Protein AF-A0A0K1PUU3-F1 (afdb_monomer_lite)

Foldseek 3Di:
DDDDDDDDDDDDDDDDDDDPPPPPPPDDPDPPPLPLPWLALLVLLVLLVPFPACPPPLLVLLLVQQCPCAPVDPSCPQRGPVNVVLSVQLVPQPLNDVQLVVQCVPDDSNPSVSNVVSCPVPVSNRRSVRSSSSNSSVSSNVVRD

Radius of gyration: 23.9 Å; chains: 1; bounding box: 87×37×40 Å

Sequence (145 aa):
MSFLRRATVVASSMFVFGVAGLACSSSDDDAQPLDNGVDDVKLACEARASWTTPAAEKCVACRMMASSPDCGCEAFKGFGGHCAAQGDARRAEPTCTQQVADCRTACAENDCACLDGCYAAAEACKKATAAEDGCVAKICEQYCN

Secondary structure (DSSP, 8-state):
---------------------------------S--S---HHHHHHHHHT-S-TTSHHHHHHHHHSSSPP---GGGTTTTTTTHHHHHHHHH-TT--HHHHHHHHHS-TT-HHHHHHTTTT-HHHHHHHHHHHHHHHHHHHHHH-

Organism: NCBI:txid1391654

pLDDT: mean 80.07, std 21.05, range [37.69, 96.75]

Structure (mmCIF, N/CA/C/O backbone):
data_AF-A0A0K1PUU3-F1
#
_entry.id   AF-A0A0K1PUU3-F1
#
loop_
_atom_site.group_PDB
_atom_site.id
_atom_site.type_symbol
_atom_site.label_atom_id
_atom_site.label_alt_id
_atom_site.label_comp_id
_atom_site.label_asym_id
_atom_site.label_entity_id
_atom_site.label_seq_id
_atom_site.pdbx_PDB_ins_code
_atom_site.Cartn_x
_atom_site.Cartn_y
_atom_site.Cartn_z
_atom_site.occupancy
_atom_site.B_iso_or_equiv
_atom_site.auth_seq_id
_atom_site.auth_comp_id
_atom_site.auth_asym_id
_atom_site.auth_atom_id
_atom_site.pdbx_PDB_model_num
ATOM 1 N N . MET A 1 1 ? -72.538 7.928 10.206 1.00 40.25 1 MET A N 1
ATOM 2 C CA . MET A 1 1 ? -72.601 9.028 9.217 1.00 40.25 1 MET A CA 1
ATOM 3 C C . MET A 1 1 ? -71.162 9.479 8.978 1.00 40.25 1 MET A C 1
ATOM 5 O O . MET A 1 1 ? -70.593 10.132 9.831 1.00 40.25 1 MET A O 1
ATOM 9 N N . SER A 1 2 ? -70.429 8.782 8.111 1.00 39.56 2 SER A N 1
ATOM 10 C CA . SER A 1 2 ? -70.220 9.124 6.690 1.00 39.56 2 SER A CA 1
ATOM 11 C C . SER A 1 2 ? -69.305 10.338 6.504 1.00 39.56 2 SER A C 1
ATOM 13 O O . SER A 1 2 ? -69.792 11.436 6.266 1.00 39.56 2 SER A O 1
ATOM 15 N N . PHE A 1 3 ? -67.986 10.130 6.548 1.00 40.84 3 PHE A N 1
ATOM 16 C CA . PHE A 1 3 ? -67.037 11.063 5.936 1.00 40.84 3 PHE A CA 1
ATOM 17 C C . PHE A 1 3 ? -66.601 10.497 4.585 1.00 40.84 3 PHE A C 1
ATOM 19 O O . PHE A 1 3 ? -65.918 9.477 4.490 1.00 40.84 3 PHE A O 1
ATOM 26 N N . LEU A 1 4 ? -67.123 11.133 3.536 1.00 48.38 4 LEU A N 1
ATOM 27 C CA . LEU A 1 4 ? -66.888 10.828 2.133 1.00 48.38 4 LEU A CA 1
ATOM 28 C C . LEU A 1 4 ? -65.443 11.138 1.724 1.00 48.38 4 LEU A C 1
ATOM 30 O O . LEU A 1 4 ? -64.915 12.212 1.996 1.00 48.38 4 LEU A O 1
ATOM 34 N N . ARG A 1 5 ? -64.864 10.199 0.969 1.00 52.53 5 ARG A N 1
ATOM 35 C CA . ARG A 1 5 ? -63.677 10.370 0.122 1.00 52.53 5 ARG A CA 1
ATOM 36 C C . ARG A 1 5 ? -63.887 11.499 -0.893 1.00 52.53 5 ARG A C 1
ATOM 38 O O . ARG A 1 5 ? -64.911 11.491 -1.573 1.00 52.53 5 ARG A O 1
ATOM 45 N N . ARG A 1 6 ? -62.864 12.325 -1.135 1.00 51.75 6 ARG A N 1
ATOM 46 C CA . ARG A 1 6 ? -62.561 12.865 -2.473 1.00 51.75 6 ARG A CA 1
ATOM 47 C C . ARG A 1 6 ? -61.051 12.939 -2.678 1.00 51.75 6 ARG A C 1
ATOM 49 O O . ARG A 1 6 ? -60.352 13.653 -1.972 1.00 51.75 6 ARG A O 1
ATOM 56 N N . ALA A 1 7 ? -60.589 12.141 -3.634 1.00 48.28 7 ALA A N 1
ATOM 57 C CA . ALA A 1 7 ? -59.273 12.232 -4.236 1.00 48.28 7 ALA A CA 1
ATOM 58 C C . ALA A 1 7 ? -59.242 13.441 -5.178 1.00 48.28 7 ALA A C 1
ATOM 60 O O . ALA A 1 7 ? -60.192 13.642 -5.939 1.00 48.28 7 ALA A O 1
ATOM 61 N N . THR A 1 8 ? -58.146 14.192 -5.161 1.00 46.59 8 THR A N 1
ATOM 62 C CA . THR A 1 8 ? -57.857 15.212 -6.170 1.00 46.59 8 THR A CA 1
ATOM 63 C C . THR A 1 8 ? -56.567 14.811 -6.867 1.00 46.59 8 THR A C 1
ATOM 65 O O . THR A 1 8 ? -55.498 14.797 -6.264 1.00 46.59 8 THR A O 1
ATOM 68 N N . VAL A 1 9 ? -56.701 14.431 -8.134 1.00 46.47 9 VAL A N 1
ATOM 69 C CA . VAL A 1 9 ? -55.603 14.264 -9.086 1.00 46.47 9 VAL A CA 1
ATOM 70 C C . VAL A 1 9 ? -55.150 15.664 -9.495 1.00 46.47 9 VAL A C 1
ATOM 72 O O . VAL A 1 9 ? -55.975 16.455 -9.947 1.00 46.47 9 VAL A O 1
ATOM 75 N N . VAL A 1 10 ? -53.861 15.970 -9.356 1.00 48.59 10 VAL A N 1
ATOM 76 C CA . VAL A 1 10 ? -53.248 17.147 -9.985 1.00 48.59 10 VAL A CA 1
ATOM 77 C C . VAL A 1 10 ? -52.223 16.635 -10.982 1.00 48.59 10 VAL A C 1
ATOM 79 O O . VAL A 1 10 ? -51.217 16.037 -10.610 1.00 48.59 10 VAL A O 1
ATOM 82 N N . ALA A 1 11 ? -52.541 16.829 -12.256 1.00 45.53 11 ALA A N 1
ATOM 83 C CA . ALA A 1 11 ? -51.670 16.549 -13.378 1.00 45.53 11 ALA A CA 1
ATOM 84 C C . ALA A 1 11 ? -50.968 17.835 -13.835 1.00 45.53 11 ALA A C 1
ATOM 86 O O . ALA A 1 11 ? -51.584 18.896 -13.891 1.00 45.53 11 ALA A O 1
ATOM 87 N N . SER A 1 12 ? -49.714 17.646 -14.249 1.00 45.31 12 SER A N 1
ATOM 88 C CA . SER A 1 12 ? -48.993 18.394 -15.284 1.00 45.31 12 SER A CA 1
ATOM 89 C C . SER A 1 12 ? -48.554 19.830 -14.995 1.00 45.31 12 SER A C 1
ATOM 91 O O . SER A 1 12 ? -49.333 20.765 -15.118 1.00 45.31 12 SER A O 1
ATOM 93 N N . SER A 1 13 ? -47.237 19.990 -14.829 1.00 45.16 13 SER A N 1
ATOM 94 C CA . SER A 1 13 ? -46.480 21.119 -15.383 1.00 45.16 13 SER A CA 1
ATOM 95 C C . SER A 1 13 ? -45.092 20.630 -15.798 1.00 45.16 13 SER A C 1
ATOM 97 O O . SER A 1 13 ? -44.263 20.285 -14.959 1.00 45.16 13 SER A O 1
ATOM 99 N N . 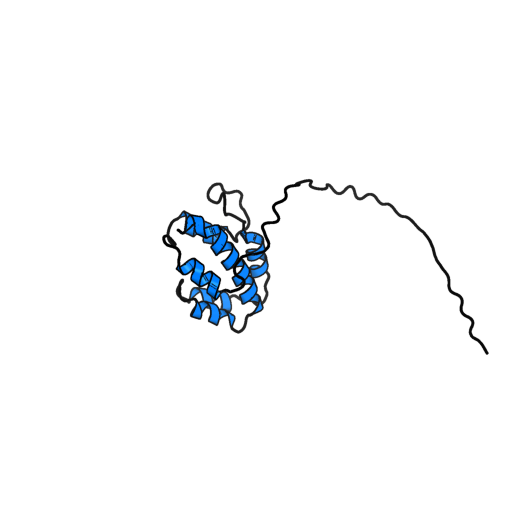MET A 1 14 ? -44.865 20.569 -17.111 1.00 46.94 14 MET A N 1
ATOM 100 C CA . MET A 1 14 ? -43.542 20.442 -17.717 1.00 46.94 14 MET A CA 1
ATOM 101 C C . MET A 1 14 ? -42.751 21.722 -17.443 1.00 46.94 14 MET A C 1
ATOM 103 O O . MET A 1 14 ? -43.230 22.811 -17.748 1.00 46.94 14 MET A O 1
ATOM 107 N N . PHE A 1 15 ? -41.527 21.592 -16.938 1.00 42.75 15 PHE A N 1
ATOM 108 C CA . PHE A 1 15 ? -40.520 22.643 -17.035 1.00 42.75 15 PHE A CA 1
ATOM 109 C C . PHE A 1 15 ? -39.212 22.025 -17.520 1.00 42.75 15 PHE A C 1
ATOM 111 O O . PHE A 1 15 ? -38.487 21.367 -16.780 1.00 42.75 15 PHE A O 1
ATOM 118 N N . VAL A 1 16 ? -38.960 22.228 -18.811 1.00 48.28 16 VAL A N 1
ATOM 119 C CA . VAL A 1 16 ? -37.660 22.050 -19.448 1.00 48.28 16 VAL A CA 1
ATOM 120 C C . VAL A 1 16 ? -36.880 23.333 -19.181 1.00 48.28 16 VAL A C 1
ATOM 122 O O . VAL A 1 16 ? -37.186 24.371 -19.761 1.00 48.28 16 VAL A O 1
ATOM 125 N N . PHE A 1 17 ? -35.881 23.270 -18.304 1.00 46.16 17 PHE A N 1
ATOM 126 C CA . PHE A 1 17 ? -34.795 24.243 -18.283 1.00 46.16 17 PHE A CA 1
ATOM 127 C C . PHE A 1 17 ? -33.532 23.532 -18.743 1.00 46.16 17 PHE A C 1
ATOM 129 O O . PHE A 1 17 ? -33.026 22.627 -18.081 1.00 46.16 17 PHE A O 1
ATOM 136 N N . GLY A 1 18 ? -33.076 23.929 -19.930 1.00 44.88 18 GLY A N 1
ATOM 137 C CA . GLY A 1 18 ? -31.812 23.502 -20.496 1.00 44.88 18 GLY A CA 1
ATOM 138 C C . GLY A 1 18 ? -30.668 23.943 -19.598 1.00 44.88 18 GLY A C 1
ATOM 139 O O . GLY A 1 18 ? -30.386 25.132 -19.470 1.00 44.88 18 GLY A O 1
ATOM 140 N N . VAL A 1 19 ? -29.995 22.965 -19.005 1.00 51.97 19 VAL A N 1
ATOM 141 C CA . VAL A 1 19 ? -28.633 23.139 -18.524 1.00 51.97 19 VAL A CA 1
ATOM 142 C C . VAL A 1 19 ? -27.747 22.769 -19.703 1.00 51.97 19 VAL A C 1
ATOM 144 O O . VAL A 1 19 ? -27.576 21.594 -20.021 1.00 51.97 19 VAL A O 1
ATOM 147 N N . ALA A 1 20 ? -27.215 23.783 -20.384 1.00 48.69 20 ALA A N 1
ATOM 148 C CA . ALA A 1 20 ? -26.036 23.627 -21.222 1.00 48.69 20 ALA A CA 1
ATOM 149 C C . ALA A 1 20 ? -24.851 23.327 -20.293 1.00 48.69 20 ALA A C 1
ATOM 151 O O . ALA A 1 20 ? -24.051 24.198 -19.962 1.00 48.69 20 ALA A O 1
ATOM 152 N N . GLY A 1 21 ? -24.802 22.091 -19.797 1.00 42.84 21 GLY A N 1
ATOM 153 C CA . GLY A 1 21 ? -23.594 21.529 -19.235 1.00 42.84 21 GLY A CA 1
ATOM 154 C C . GLY A 1 21 ? -22.643 21.299 -20.395 1.00 42.84 21 GLY A C 1
ATOM 155 O O . GLY A 1 21 ? -22.989 20.604 -21.349 1.00 42.84 21 GLY A O 1
ATOM 156 N N . LEU A 1 22 ? -21.459 21.900 -20.319 1.00 44.28 22 LEU A N 1
ATOM 157 C CA . LEU A 1 22 ? -20.277 21.404 -21.008 1.00 44.28 22 LEU A CA 1
ATOM 158 C C . LEU A 1 22 ? -20.089 19.952 -20.559 1.00 44.28 22 LEU A C 1
ATOM 160 O O . LEU A 1 22 ? -19.452 19.669 -19.548 1.00 44.28 22 LEU A O 1
ATOM 164 N N . ALA A 1 23 ? -20.736 19.038 -21.275 1.00 40.59 23 ALA A N 1
ATOM 165 C CA . ALA A 1 23 ? -20.449 17.628 -21.204 1.00 40.59 23 ALA A CA 1
ATOM 166 C C . ALA A 1 23 ? -19.030 17.479 -21.747 1.00 40.59 23 ALA A C 1
ATOM 168 O O . ALA A 1 23 ? -18.814 17.547 -22.959 1.00 40.59 23 ALA A O 1
ATOM 169 N N . CYS A 1 24 ? -18.058 17.334 -20.845 1.00 39.38 24 CYS A N 1
ATOM 170 C CA . CYS A 1 24 ? -16.775 16.741 -21.180 1.00 39.38 24 CYS A CA 1
ATOM 171 C C . CYS A 1 24 ? -17.068 15.352 -21.755 1.00 39.38 24 CYS A C 1
ATOM 173 O O . CYS A 1 24 ? -17.252 14.382 -21.027 1.00 39.38 24 CYS A O 1
ATOM 175 N N . SER A 1 25 ? -17.183 15.291 -23.080 1.00 41.88 25 SER A N 1
ATOM 176 C CA . SER A 1 25 ? -17.034 14.063 -23.841 1.00 41.88 25 SER A CA 1
ATOM 177 C C . SER A 1 25 ? -15.556 13.713 -23.819 1.00 41.88 25 SER A C 1
ATOM 179 O O . SER A 1 25 ? -14.785 14.172 -24.655 1.00 41.88 25 SER A O 1
ATOM 181 N N . SER A 1 26 ? -15.172 12.918 -22.834 1.00 41.28 26 SER A N 1
ATOM 182 C CA . SER A 1 26 ? -14.081 11.965 -22.976 1.00 41.28 26 SER A CA 1
ATOM 183 C C . SER A 1 26 ? -14.708 10.593 -22.787 1.00 41.28 26 SER A C 1
ATOM 185 O O . SER A 1 26 ? -14.784 10.060 -21.683 1.00 41.28 26 SER A O 1
ATOM 187 N N . SER A 1 27 ? -15.272 10.094 -23.885 1.00 44.84 27 SER A N 1
ATOM 188 C CA . SER A 1 27 ? -15.430 8.666 -24.095 1.00 44.84 27 SER A CA 1
ATOM 189 C C . SER A 1 27 ? -14.030 8.082 -24.160 1.00 44.84 27 SER A C 1
ATOM 191 O O . SER A 1 27 ? -13.320 8.389 -25.105 1.00 44.84 27 SER A O 1
ATOM 193 N N . ASP A 1 28 ? -13.656 7.298 -23.160 1.00 38.09 28 ASP A N 1
ATOM 194 C CA . ASP A 1 28 ? -12.934 6.053 -23.377 1.00 38.09 28 ASP A CA 1
ATOM 195 C C . ASP A 1 28 ? -13.250 5.122 -22.203 1.00 38.09 28 ASP A C 1
ATOM 197 O O . ASP A 1 28 ? -13.072 5.445 -21.026 1.00 38.09 28 ASP A O 1
ATOM 201 N N . ASP A 1 29 ? -13.839 3.994 -22.582 1.00 43.06 29 ASP A N 1
ATOM 202 C CA . ASP A 1 29 ? -13.974 2.768 -21.820 1.00 43.06 29 ASP A CA 1
ATOM 203 C C . ASP A 1 29 ? -12.601 2.336 -21.288 1.00 43.06 29 ASP A C 1
ATOM 205 O O . ASP A 1 29 ? -11.872 1.604 -21.940 1.00 43.06 29 ASP A O 1
ATOM 209 N N . ASP A 1 30 ? -12.267 2.767 -20.081 1.00 37.69 30 ASP A N 1
ATOM 210 C CA . ASP A 1 30 ? -11.345 2.061 -19.197 1.00 37.69 30 ASP A CA 1
ATOM 211 C C . ASP A 1 30 ? -11.842 2.278 -17.768 1.00 37.69 30 ASP A C 1
ATOM 213 O O . ASP A 1 30 ? -11.187 2.871 -16.907 1.00 37.69 30 ASP A O 1
ATOM 217 N N . ALA A 1 31 ? -13.053 1.782 -17.496 1.00 41.69 31 ALA A N 1
ATOM 218 C CA . ALA A 1 31 ? -13.372 1.36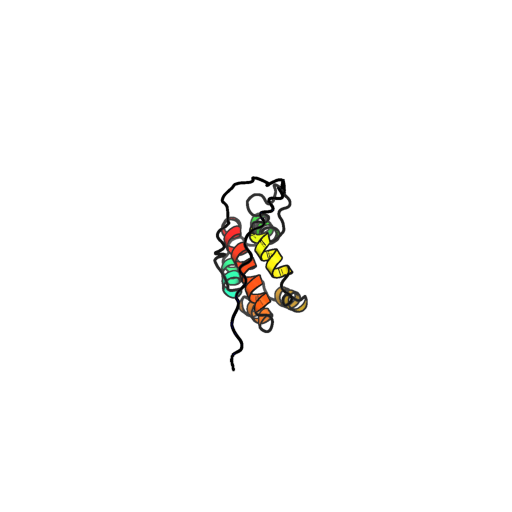4 -16.142 1.00 41.69 31 ALA A CA 1
ATOM 219 C C . ALA A 1 31 ? -12.372 0.253 -15.802 1.00 41.69 31 ALA A C 1
ATOM 221 O O . ALA A 1 31 ? -12.626 -0.924 -16.065 1.00 41.69 31 ALA A O 1
ATOM 222 N N . GLN A 1 32 ? -11.198 0.655 -15.297 1.00 48.12 32 GLN A N 1
ATOM 223 C CA . GLN A 1 32 ? -10.187 -0.248 -14.771 1.00 48.12 32 GLN A CA 1
ATOM 224 C C . GLN A 1 32 ? -10.942 -1.242 -13.889 1.00 48.12 32 GLN A C 1
ATOM 226 O O . GLN A 1 32 ? -11.701 -0.800 -13.018 1.00 48.12 32 GLN A O 1
ATOM 231 N N . PRO A 1 33 ? -10.851 -2.553 -14.165 1.00 41.47 33 PRO A N 1
ATOM 232 C CA . PRO A 1 33 ? -11.696 -3.530 -13.507 1.00 41.47 33 PRO A CA 1
ATOM 233 C C . PRO A 1 33 ? -11.581 -3.338 -11.996 1.00 41.47 33 PRO A C 1
ATOM 235 O O . PRO A 1 33 ? -10.500 -3.503 -11.437 1.00 41.47 33 PRO A O 1
ATOM 238 N N . LEU A 1 34 ? -12.708 -3.007 -11.352 1.00 47.38 34 LEU A N 1
ATOM 239 C CA . LEU A 1 34 ? -12.876 -2.866 -9.896 1.00 47.38 34 LEU A CA 1
ATOM 240 C C . LEU A 1 34 ? -12.699 -4.204 -9.150 1.00 47.38 34 LEU A C 1
ATOM 242 O O . LEU A 1 34 ? -13.176 -4.366 -8.031 1.00 47.38 34 LEU A O 1
ATOM 246 N N . ASP A 1 35 ? -12.048 -5.177 -9.782 1.00 48.12 35 ASP A N 1
ATOM 247 C CA . ASP A 1 35 ? -11.552 -6.378 -9.143 1.00 48.12 35 ASP A CA 1
ATOM 248 C C . ASP A 1 35 ? -10.049 -6.187 -8.909 1.00 48.12 35 ASP A C 1
ATOM 250 O O . ASP A 1 35 ? -9.181 -6.493 -9.744 1.00 48.12 35 ASP A O 1
ATOM 254 N N . ASN A 1 36 ? -9.765 -5.577 -7.756 1.00 54.12 36 ASN A N 1
ATOM 255 C CA . ASN A 1 36 ? -8.427 -5.203 -7.300 1.00 54.12 36 ASN A CA 1
ATOM 256 C C . ASN A 1 36 ? -7.632 -6.428 -6.804 1.00 54.12 36 ASN A C 1
ATOM 258 O O . ASN A 1 36 ? -6.552 -6.270 -6.238 1.00 54.12 36 ASN A O 1
ATOM 262 N N . GLY A 1 37 ? -8.155 -7.643 -7.021 1.00 49.97 37 GLY A N 1
ATOM 263 C CA . GLY A 1 37 ? -7.461 -8.928 -6.935 1.00 49.97 37 GLY A CA 1
ATOM 264 C C . GLY A 1 37 ? -7.125 -9.412 -5.528 1.00 49.97 37 GLY A C 1
ATOM 265 O O . GLY A 1 37 ? -6.980 -10.616 -5.331 1.00 49.97 37 GLY A O 1
ATOM 266 N N . VAL A 1 38 ? -7.020 -8.517 -4.545 1.00 60.19 38 VAL A N 1
ATOM 267 C CA . VAL A 1 38 ? -6.668 -8.875 -3.174 1.00 60.19 38 VAL A CA 1
ATOM 268 C C . VAL A 1 38 ? -7.385 -7.963 -2.170 1.00 60.19 38 VAL A C 1
ATOM 270 O O . VAL A 1 38 ? -6.896 -6.896 -1.822 1.00 60.19 38 VAL A O 1
ATOM 273 N N . ASP A 1 39 ? -8.528 -8.415 -1.650 1.00 64.31 39 ASP A N 1
ATOM 274 C CA . ASP A 1 39 ? -9.244 -7.778 -0.526 1.00 64.31 39 ASP A CA 1
ATOM 275 C C . ASP A 1 39 ? -8.686 -8.217 0.848 1.00 64.31 39 ASP A C 1
ATOM 277 O O . ASP A 1 39 ? -9.395 -8.240 1.856 1.00 64.31 39 ASP A O 1
ATOM 281 N N . ASP A 1 40 ? -7.402 -8.583 0.904 1.00 76.62 40 ASP A N 1
ATOM 282 C CA . ASP A 1 40 ? -6.740 -9.071 2.112 1.00 76.62 40 ASP A CA 1
ATOM 283 C C . ASP A 1 40 ? -5.328 -8.469 2.271 1.00 76.62 40 ASP A C 1
ATOM 285 O O . ASP A 1 40 ? -4.444 -8.658 1.435 1.00 76.62 40 ASP A O 1
ATOM 289 N N . VAL A 1 41 ? -5.096 -7.739 3.370 1.00 79.06 41 VAL A N 1
ATOM 290 C CA . VAL A 1 41 ? -3.805 -7.079 3.659 1.00 79.06 41 VAL A CA 1
ATOM 291 C C . VAL A 1 41 ? -2.652 -8.083 3.711 1.00 79.06 41 VAL A C 1
ATOM 293 O O . VAL A 1 41 ? -1.552 -7.789 3.234 1.00 79.06 41 VAL A O 1
ATOM 296 N N . LYS A 1 42 ? -2.889 -9.267 4.281 1.00 80.19 42 LYS A N 1
ATOM 297 C CA . LYS A 1 42 ? -1.874 -10.308 4.401 1.00 80.19 42 LYS A CA 1
ATOM 298 C C . LYS A 1 42 ? -1.539 -10.873 3.027 1.00 80.19 42 LYS A C 1
ATOM 300 O O . LYS A 1 42 ? -0.359 -10.957 2.705 1.00 80.19 42 LYS A O 1
ATOM 305 N N . LEU A 1 43 ? -2.534 -11.172 2.195 1.00 81.75 43 LEU A N 1
ATOM 306 C CA . LEU A 1 43 ? -2.291 -11.676 0.841 1.00 81.75 43 LEU A CA 1
ATOM 307 C C . LEU A 1 43 ? -1.568 -10.637 -0.036 1.00 81.75 43 LEU A C 1
ATOM 309 O O . LEU A 1 43 ? -0.659 -10.989 -0.786 1.00 81.75 43 LEU A O 1
ATOM 313 N N . ALA A 1 44 ? -1.905 -9.349 0.092 1.00 86.12 44 ALA A N 1
ATOM 314 C CA . ALA A 1 44 ? -1.219 -8.294 -0.654 1.00 86.12 44 ALA A CA 1
ATOM 315 C C . ALA A 1 44 ? 0.234 -8.133 -0.176 1.00 86.12 44 ALA A C 1
ATOM 317 O O . ALA A 1 44 ? 1.143 -7.909 -0.976 1.00 86.12 44 ALA A O 1
ATOM 318 N N . CYS A 1 45 ? 0.476 -8.292 1.128 1.00 88.25 45 CYS A N 1
ATOM 319 C CA . CYS A 1 45 ? 1.823 -8.366 1.681 1.00 88.25 45 CYS A CA 1
ATOM 320 C C . CYS A 1 45 ? 2.600 -9.578 1.149 1.00 88.25 45 CYS A C 1
ATOM 322 O O . CYS A 1 45 ? 3.724 -9.407 0.682 1.00 88.25 45 CYS A O 1
ATO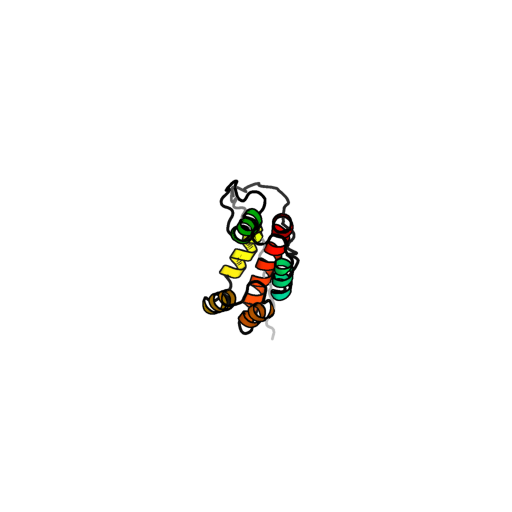M 324 N N . GLU A 1 46 ? 2.003 -10.771 1.152 1.00 88.38 46 GLU A N 1
ATOM 325 C CA . GLU A 1 46 ? 2.630 -12.001 0.651 1.00 88.38 46 GLU A CA 1
ATOM 326 C C . GLU A 1 46 ? 2.990 -11.889 -0.837 1.00 88.38 46 GLU A C 1
ATOM 328 O O . GLU A 1 46 ? 4.092 -12.272 -1.232 1.00 88.38 46 GLU A O 1
ATOM 333 N N . ALA A 1 47 ? 2.119 -11.278 -1.649 1.00 86.94 47 ALA A N 1
ATOM 334 C CA . ALA A 1 47 ? 2.405 -10.993 -3.052 1.00 86.94 47 ALA A CA 1
ATOM 335 C C . ALA A 1 47 ? 3.651 -10.103 -3.208 1.00 86.94 47 ALA A C 1
ATOM 337 O O . ALA A 1 47 ? 4.566 -10.449 -3.956 1.00 86.94 47 ALA A O 1
ATOM 338 N N . ARG A 1 48 ? 3.747 -9.004 -2.448 1.00 86.19 48 ARG A N 1
ATOM 339 C CA . ARG A 1 48 ? 4.927 -8.118 -2.480 1.00 86.19 48 ARG A CA 1
ATOM 340 C C . ARG A 1 48 ? 6.191 -8.789 -1.950 1.00 86.19 48 ARG A C 1
ATOM 342 O O . ARG A 1 48 ? 7.273 -8.557 -2.480 1.00 86.19 48 ARG A O 1
ATOM 349 N N . ALA A 1 49 ? 6.061 -9.636 -0.932 1.00 89.81 49 ALA A N 1
ATOM 350 C CA . ALA A 1 49 ? 7.177 -10.388 -0.367 1.00 89.81 49 ALA A CA 1
ATOM 351 C C . ALA A 1 49 ? 7.766 -11.412 -1.356 1.00 89.81 49 ALA A C 1
ATOM 353 O O . ALA A 1 49 ? 8.899 -11.851 -1.167 1.00 89.81 49 ALA A O 1
ATOM 354 N N . SER A 1 50 ? 7.018 -11.784 -2.402 1.00 90.88 50 SER A N 1
ATOM 355 C CA . SER A 1 50 ? 7.467 -12.715 -3.444 1.00 90.88 50 SER A CA 1
ATOM 356 C C . SER A 1 50 ? 8.239 -12.063 -4.599 1.00 90.88 50 SER A C 1
ATOM 358 O O . SER A 1 50 ? 8.802 -12.779 -5.427 1.00 90.88 50 SER A O 1
ATOM 360 N N . TRP A 1 51 ? 8.289 -10.729 -4.658 1.00 93.31 51 TRP A N 1
ATOM 361 C CA . TRP A 1 51 ? 8.973 -9.996 -5.723 1.00 93.31 51 TRP A CA 1
ATOM 362 C C . TRP A 1 51 ? 10.483 -10.262 -5.742 1.00 93.31 51 TRP A C 1
ATOM 364 O O . TRP A 1 51 ? 11.143 -10.256 -4.701 1.00 93.31 51 TRP A O 1
ATOM 374 N N . THR A 1 52 ? 11.052 -10.468 -6.932 1.00 95.25 52 THR A N 1
ATOM 375 C CA . THR A 1 52 ? 12.478 -10.821 -7.091 1.00 95.25 52 THR A CA 1
ATOM 376 C C . THR A 1 52 ? 13.408 -9.605 -7.047 1.00 95.25 52 THR A C 1
ATOM 378 O O . THR A 1 52 ? 14.567 -9.724 -6.645 1.00 95.25 52 THR A O 1
ATOM 381 N N . THR A 1 53 ? 12.914 -8.426 -7.435 1.00 93.25 53 THR A N 1
ATOM 382 C CA . THR A 1 53 ? 13.683 -7.176 -7.511 1.00 93.25 53 THR A CA 1
ATOM 383 C C . THR A 1 53 ? 12.986 -6.009 -6.790 1.00 93.25 53 THR A C 1
ATOM 385 O O . THR A 1 53 ? 12.853 -4.914 -7.342 1.00 93.25 53 THR A O 1
ATOM 388 N N . PRO A 1 54 ? 12.596 -6.163 -5.507 1.00 91.69 54 PRO A N 1
ATOM 389 C CA . PRO A 1 54 ? 11.795 -5.168 -4.782 1.00 91.69 54 PRO A CA 1
ATOM 390 C C . PRO A 1 54 ? 12.507 -3.818 -4.576 1.00 91.69 54 PRO A C 1
ATOM 392 O O . PRO A 1 54 ? 11.856 -2.810 -4.299 1.00 91.69 54 PRO A O 1
ATOM 395 N N . ALA A 1 55 ? 13.837 -3.797 -4.718 1.00 93.31 55 ALA A N 1
ATOM 396 C CA . ALA A 1 55 ? 14.684 -2.610 -4.614 1.00 93.31 55 ALA A CA 1
ATOM 397 C C . ALA A 1 55 ? 15.041 -1.977 -5.974 1.00 93.31 55 ALA A C 1
ATOM 399 O O . ALA A 1 55 ? 15.753 -0.973 -6.005 1.00 93.31 55 ALA A O 1
ATOM 400 N N . ALA A 1 56 ? 14.592 -2.547 -7.100 1.00 95.38 56 ALA A N 1
ATOM 401 C CA . ALA A 1 56 ? 14.796 -1.931 -8.407 1.00 95.38 56 ALA A CA 1
ATOM 402 C C . ALA A 1 56 ? 14.104 -0.563 -8.4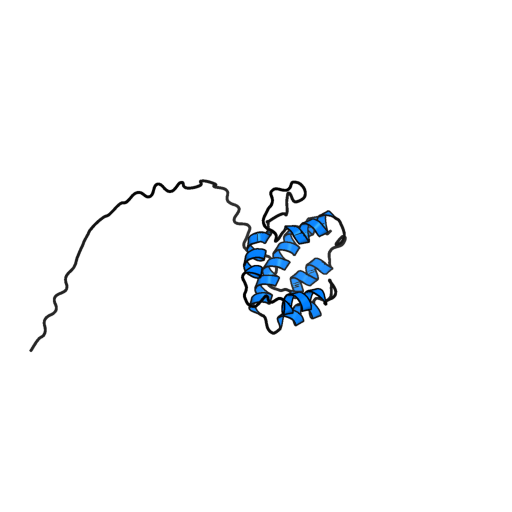56 1.00 95.38 56 ALA A C 1
ATOM 404 O O . ALA A 1 56 ? 12.971 -0.418 -7.998 1.00 95.38 56 ALA A O 1
ATOM 405 N N . GLU A 1 57 ? 14.760 0.435 -9.054 1.00 95.50 57 GLU A N 1
ATOM 406 C CA . GLU A 1 57 ? 14.271 1.822 -9.089 1.00 95.50 57 GLU A CA 1
ATOM 407 C C . GLU A 1 57 ? 12.827 1.915 -9.601 1.00 95.50 57 GLU A C 1
ATOM 409 O O . GLU A 1 57 ? 11.988 2.583 -9.000 1.00 95.50 57 GLU A O 1
ATOM 414 N N . LYS A 1 58 ? 12.508 1.170 -10.666 1.00 95.06 58 LYS A N 1
ATOM 415 C CA . LYS A 1 58 ? 11.167 1.155 -11.256 1.00 95.06 58 LYS A CA 1
ATOM 416 C C . LYS A 1 58 ? 10.129 0.471 -10.363 1.00 95.06 58 LYS A C 1
ATOM 418 O O . LYS A 1 58 ? 8.993 0.935 -10.306 1.00 95.06 58 LYS A O 1
ATOM 423 N N . CYS A 1 59 ? 10.518 -0.575 -9.632 1.00 95.94 59 CYS A N 1
ATOM 424 C CA . CYS A 1 59 ? 9.662 -1.196 -8.625 1.00 95.94 59 CYS A CA 1
ATOM 425 C C . CYS A 1 59 ? 9.347 -0.207 -7.493 1.00 95.94 59 CYS A C 1
ATOM 427 O O . CYS A 1 59 ? 8.181 0.013 -7.165 1.00 95.94 59 CYS A O 1
ATOM 429 N N . VAL A 1 60 ? 10.373 0.454 -6.945 1.00 95.50 60 VAL A N 1
ATOM 430 C CA . VAL A 1 60 ? 10.220 1.462 -5.881 1.00 95.50 60 VAL A CA 1
ATOM 431 C C . VAL A 1 60 ? 9.332 2.618 -6.347 1.00 95.50 60 VAL A C 1
ATOM 433 O O . VAL A 1 60 ? 8.382 2.979 -5.651 1.00 95.50 60 VAL A O 1
ATOM 436 N N . ALA A 1 61 ? 9.582 3.151 -7.546 1.00 95.94 61 ALA A N 1
ATOM 437 C CA . ALA A 1 61 ? 8.769 4.213 -8.132 1.00 95.94 61 ALA A CA 1
ATOM 438 C C . ALA A 1 61 ? 7.307 3.781 -8.310 1.00 95.94 61 ALA A C 1
ATOM 440 O O . ALA A 1 61 ? 6.401 4.534 -7.953 1.00 95.94 61 ALA A O 1
ATOM 441 N N . CYS A 1 62 ? 7.069 2.557 -8.791 1.00 96.44 62 CYS A N 1
ATOM 442 C CA . CYS A 1 62 ? 5.718 2.026 -8.936 1.00 96.44 62 CYS A CA 1
ATOM 443 C C . CYS A 1 62 ? 4.981 1.966 -7.598 1.00 96.44 62 CYS A C 1
ATOM 445 O O . CYS A 1 62 ? 3.885 2.512 -7.477 1.00 96.44 62 CYS A O 1
ATOM 447 N N . ARG A 1 63 ? 5.609 1.395 -6.563 1.00 95.00 63 ARG A N 1
ATOM 448 C CA . ARG A 1 63 ? 5.008 1.267 -5.226 1.00 95.00 63 ARG A CA 1
ATOM 449 C C . ARG A 1 63 ? 4.598 2.609 -4.622 1.00 95.00 63 ARG A C 1
ATOM 451 O O . ARG A 1 63 ? 3.598 2.671 -3.917 1.00 95.00 63 ARG A O 1
ATOM 458 N N . MET A 1 64 ? 5.376 3.663 -4.869 1.00 93.75 64 MET A N 1
ATOM 459 C CA . MET A 1 64 ? 5.101 5.001 -4.335 1.00 93.75 64 MET A CA 1
ATOM 460 C C . MET A 1 64 ? 4.056 5.764 -5.155 1.00 93.75 64 MET A C 1
ATOM 462 O O . MET A 1 64 ? 3.235 6.496 -4.599 1.00 93.75 64 MET A O 1
ATOM 466 N N . MET A 1 65 ? 4.097 5.621 -6.479 1.00 96.44 65 MET A N 1
ATOM 467 C CA . MET A 1 65 ? 3.335 6.487 -7.378 1.00 96.44 65 MET A CA 1
ATOM 468 C C . MET A 1 65 ? 2.042 5.863 -7.887 1.00 96.44 65 MET A C 1
ATOM 470 O O . MET A 1 65 ? 1.176 6.601 -8.349 1.00 96.44 65 MET A O 1
ATOM 474 N N . ALA A 1 66 ? 1.866 4.545 -7.771 1.00 96.06 66 ALA A N 1
ATOM 475 C CA . ALA A 1 66 ? 0.638 3.888 -8.201 1.00 96.06 66 ALA A CA 1
ATOM 476 C C . ALA A 1 66 ? -0.597 4.426 -7.461 1.00 96.06 66 ALA A C 1
ATOM 478 O O . ALA A 1 66 ? -1.603 4.704 -8.104 1.00 96.06 66 ALA A O 1
ATOM 479 N N . SER A 1 67 ? -0.528 4.641 -6.141 1.00 95.94 67 SER A N 1
ATOM 480 C CA . SER A 1 67 ? -1.652 5.166 -5.338 1.00 95.94 67 SER A CA 1
ATOM 481 C C . SER A 1 67 ? -1.645 6.687 -5.127 1.00 95.94 67 SER A C 1
ATOM 483 O O . SER A 1 67 ? -2.546 7.254 -4.489 1.00 95.94 67 SER A O 1
ATOM 485 N N . SER A 1 68 ? -0.634 7.365 -5.668 1.00 93.75 68 SER A N 1
ATOM 486 C CA . SER A 1 68 ? -0.558 8.825 -5.693 1.00 93.75 68 SER A CA 1
ATOM 487 C C . SER A 1 68 ? -1.334 9.367 -6.894 1.00 93.75 68 SER A C 1
ATOM 489 O O . SER A 1 68 ? -1.340 8.710 -7.930 1.00 93.75 68 SER A O 1
ATOM 491 N N . PRO A 1 69 ? -1.962 10.555 -6.810 1.00 91.12 69 PRO A N 1
ATOM 492 C CA . PRO A 1 69 ? -2.573 11.189 -7.976 1.00 91.12 69 PRO A CA 1
ATOM 493 C C . PRO A 1 69 ? -1.575 11.308 -9.132 1.00 91.12 69 PRO A C 1
ATOM 495 O O . PRO A 1 69 ? -0.402 11.620 -8.906 1.00 91.12 69 PRO A O 1
ATOM 498 N N . ASP A 1 70 ? -2.040 11.075 -10.360 1.00 89.94 70 ASP A N 1
ATOM 499 C CA . ASP A 1 70 ? -1.177 11.203 -11.531 1.00 89.94 70 ASP A CA 1
ATOM 500 C C . ASP A 1 70 ? -0.685 12.653 -11.683 1.00 89.94 70 ASP A C 1
ATOM 502 O O . ASP A 1 70 ? -1.468 13.607 -11.671 1.00 89.94 70 ASP A O 1
ATOM 506 N N . CYS A 1 71 ? 0.632 12.812 -11.813 1.00 87.25 71 CYS A N 1
ATOM 507 C CA . CYS A 1 71 ? 1.292 14.093 -12.059 1.00 87.25 71 CYS A CA 1
ATOM 508 C C . CYS A 1 71 ? 1.626 14.326 -13.539 1.00 87.25 71 CYS A C 1
ATOM 510 O O . CYS A 1 71 ? 2.194 15.368 -13.868 1.00 87.25 71 CYS A O 1
ATOM 512 N N . GLY A 1 72 ? 1.335 13.364 -14.427 1.00 89.44 72 GLY A N 1
ATOM 513 C CA . GLY A 1 72 ? 1.723 13.404 -15.840 1.00 89.44 72 GLY A CA 1
ATOM 514 C C . GLY A 1 72 ? 3.237 13.287 -16.054 1.00 89.44 72 GLY A C 1
ATOM 515 O O . GLY A 1 72 ? 3.758 13.667 -17.102 1.00 89.44 72 GLY A O 1
ATOM 516 N N . CYS A 1 73 ? 3.969 12.809 -15.047 1.00 91.81 73 CYS A N 1
ATOM 517 C CA . CYS A 1 73 ? 5.418 12.707 -15.088 1.00 91.81 73 CYS A CA 1
ATOM 518 C C . CYS A 1 73 ? 5.841 11.506 -15.949 1.00 91.81 73 CYS A C 1
ATOM 520 O O . CYS A 1 73 ? 5.505 10.368 -15.628 1.00 91.81 73 CYS A O 1
ATOM 522 N N . GLU A 1 74 ? 6.652 11.727 -16.992 1.00 92.94 74 GLU A N 1
ATOM 523 C CA . GLU A 1 74 ? 7.133 10.646 -17.878 1.00 92.94 74 GLU A CA 1
ATOM 524 C C . GLU A 1 74 ? 7.843 9.511 -17.113 1.00 92.94 74 GLU A C 1
ATOM 526 O O . GLU A 1 74 ? 7.738 8.348 -17.494 1.00 92.94 74 GLU A O 1
ATOM 531 N N . ALA A 1 75 ? 8.491 9.819 -15.983 1.00 90.31 75 ALA A N 1
ATOM 532 C CA . ALA A 1 75 ? 9.132 8.830 -15.113 1.00 90.31 75 ALA A CA 1
ATOM 533 C C . ALA A 1 75 ? 8.162 7.781 -14.528 1.00 90.31 75 ALA A C 1
ATOM 535 O O . ALA A 1 75 ? 8.597 6.691 -14.158 1.00 90.31 75 ALA A O 1
ATOM 536 N N . PHE A 1 76 ? 6.864 8.089 -14.447 1.00 93.62 76 PHE A N 1
ATOM 537 C CA . PHE A 1 76 ? 5.836 7.217 -13.860 1.00 93.62 76 PHE A CA 1
ATOM 538 C C . PHE A 1 76 ? 4.841 6.682 -14.889 1.00 93.62 76 PHE A C 1
ATOM 540 O O . PHE A 1 76 ? 3.838 6.055 -14.539 1.00 93.62 76 PHE A O 1
ATOM 547 N N . LYS A 1 77 ? 5.117 6.914 -16.174 1.00 92.19 77 LYS A N 1
ATOM 548 C CA . LYS A 1 77 ? 4.267 6.466 -17.269 1.00 92.19 77 LYS A CA 1
ATOM 549 C C . LYS A 1 77 ? 4.073 4.949 -17.220 1.00 92.19 77 LYS A C 1
ATOM 551 O O . LYS A 1 77 ? 5.040 4.186 -17.224 1.00 92.19 77 LYS A O 1
ATOM 556 N N . GLY A 1 78 ? 2.809 4.533 -17.204 1.00 88.94 78 GLY A N 1
ATOM 557 C CA . GLY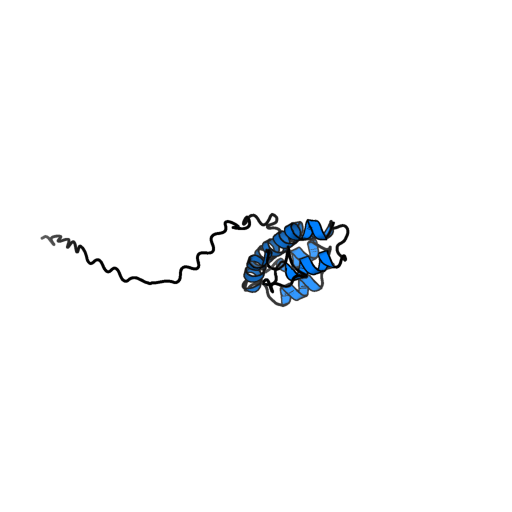 A 1 78 ? 2.397 3.129 -17.144 1.00 88.94 78 GLY A CA 1
ATOM 558 C C . GLY A 1 78 ? 2.040 2.610 -15.748 1.00 88.94 78 GLY A C 1
ATOM 559 O O . GLY A 1 78 ? 1.586 1.474 -15.653 1.00 88.94 78 GLY A O 1
ATOM 560 N N . PHE A 1 79 ? 2.220 3.404 -14.685 1.00 94.12 79 PHE A N 1
ATOM 561 C CA . PHE A 1 79 ? 1.755 3.031 -13.341 1.00 94.12 79 PHE A CA 1
ATOM 562 C C . PHE A 1 79 ? 1.272 4.195 -12.471 1.00 94.12 79 PHE A C 1
ATOM 564 O O . PHE A 1 79 ? 0.452 3.968 -11.586 1.00 94.12 79 PHE A O 1
ATOM 571 N N . GLY A 1 80 ? 1.751 5.426 -12.684 1.00 94.50 80 GLY A N 1
ATOM 572 C CA . GLY A 1 80 ? 1.367 6.589 -11.879 1.00 94.50 80 GLY A CA 1
ATOM 573 C C . GLY A 1 80 ? -0.146 6.808 -11.872 1.00 94.50 80 GLY A C 1
ATOM 574 O O . GLY A 1 80 ? -0.769 6.845 -12.928 1.00 94.50 80 GLY A O 1
ATOM 575 N N . GLY A 1 81 ? -0.747 6.912 -10.687 1.00 93.88 81 GLY A N 1
ATOM 576 C CA . GLY A 1 81 ? -2.183 7.161 -10.538 1.00 93.88 81 GLY A CA 1
ATOM 577 C C . GLY A 1 81 ? -3.124 5.991 -10.813 1.00 93.88 81 GLY A C 1
ATOM 578 O O . GLY A 1 81 ? -4.322 6.135 -10.573 1.00 93.88 81 GLY A O 1
ATOM 579 N N . HIS A 1 82 ? -2.631 4.824 -11.236 1.00 94.69 82 HIS A N 1
ATOM 580 C CA . HIS A 1 82 ? -3.489 3.668 -11.537 1.00 94.69 82 HIS A CA 1
ATOM 581 C C . HIS A 1 82 ? -4.309 3.178 -10.330 1.00 94.69 82 HIS A C 1
ATOM 583 O O . HIS A 1 82 ? -5.415 2.676 -10.492 1.00 94.69 82 HIS A O 1
ATOM 589 N N . CYS A 1 83 ? -3.786 3.360 -9.119 1.00 95.25 83 CYS A N 1
ATOM 590 C CA . CYS A 1 83 ? -4.427 3.009 -7.852 1.00 95.25 83 CYS A CA 1
ATOM 591 C C . CYS A 1 83 ? -4.848 4.253 -7.047 1.00 95.25 83 CYS A C 1
ATOM 593 O O . CYS A 1 83 ? -5.027 4.172 -5.827 1.00 95.25 83 CYS A O 1
ATOM 595 N N . ALA A 1 84 ? -4.954 5.426 -7.688 1.00 95.12 84 ALA A N 1
ATOM 596 C CA . ALA A 1 84 ? -5.224 6.689 -6.996 1.00 95.12 84 ALA A CA 1
ATOM 597 C C . ALA A 1 84 ? -6.560 6.667 -6.245 1.00 95.12 84 ALA A C 1
ATOM 599 O O . ALA A 1 84 ? -6.618 7.123 -5.105 1.00 95.12 84 ALA A O 1
ATOM 600 N N . ALA A 1 85 ? -7.603 6.071 -6.832 1.00 93.56 85 ALA A N 1
ATOM 601 C CA . ALA A 1 85 ? -8.920 5.969 -6.205 1.00 93.56 85 ALA A CA 1
ATOM 602 C C . ALA A 1 85 ? -8.884 5.157 -4.897 1.00 93.56 85 ALA A C 1
ATOM 604 O O . ALA A 1 85 ? -9.507 5.540 -3.908 1.00 93.56 85 ALA A O 1
ATOM 605 N N . GLN A 1 86 ? -8.126 4.060 -4.865 1.00 94.12 86 GLN A N 1
ATOM 606 C CA . GLN A 1 86 ? -7.928 3.242 -3.669 1.00 94.12 86 GLN A CA 1
ATOM 607 C C . GLN A 1 86 ? -7.088 3.995 -2.629 1.00 94.12 86 GLN A C 1
ATOM 609 O O . GLN A 1 86 ? -7.425 3.990 -1.444 1.00 94.12 86 GLN A O 1
ATOM 614 N N . GLY A 1 87 ? -6.045 4.705 -3.075 1.00 93.50 87 GLY A N 1
ATOM 615 C CA . GLY A 1 87 ? -5.258 5.595 -2.221 1.00 93.50 87 GLY A CA 1
ATOM 616 C C . GLY A 1 87 ? -6.111 6.694 -1.575 1.00 93.50 87 GLY A C 1
ATOM 617 O O . GLY A 1 87 ? -5.986 6.944 -0.376 1.00 93.50 87 GLY A O 1
ATOM 618 N N . ASP A 1 88 ? -7.010 7.323 -2.336 1.00 94.50 88 ASP A N 1
ATOM 619 C CA . ASP A 1 88 ? -7.952 8.332 -1.839 1.00 94.50 88 ASP A CA 1
ATOM 620 C C . ASP A 1 88 ? -8.967 7.734 -0.865 1.00 94.50 88 ASP A C 1
ATOM 622 O O . ASP A 1 88 ? -9.196 8.304 0.202 1.00 94.50 88 ASP A O 1
ATOM 626 N N . ALA A 1 89 ? -9.526 6.562 -1.180 1.00 93.12 89 ALA A N 1
ATOM 627 C CA . ALA A 1 89 ? -10.462 5.869 -0.301 1.00 93.12 89 ALA A CA 1
ATOM 628 C C . ALA A 1 89 ? -9.826 5.536 1.057 1.00 93.12 89 ALA A C 1
ATOM 630 O O . ALA A 1 89 ? -10.432 5.782 2.099 1.00 93.12 89 ALA A O 1
ATOM 631 N N . ARG A 1 90 ? -8.578 5.049 1.067 1.00 94.69 90 ARG A N 1
ATOM 632 C CA . ARG A 1 90 ? -7.836 4.803 2.309 1.00 94.69 90 ARG A CA 1
ATOM 633 C C . ARG A 1 90 ? -7.491 6.096 3.046 1.00 94.69 90 ARG A C 1
ATOM 635 O O . ARG A 1 90 ? -7.618 6.135 4.265 1.00 94.69 90 ARG A O 1
ATOM 642 N N . ARG A 1 91 ? -7.070 7.159 2.350 1.00 94.62 91 ARG A N 1
ATOM 643 C CA . ARG A 1 91 ? -6.804 8.470 2.981 1.00 94.62 91 ARG A CA 1
ATOM 644 C C . ARG A 1 91 ? -8.056 9.072 3.623 1.00 94.62 91 ARG A C 1
ATOM 646 O O . ARG A 1 91 ? -7.943 9.750 4.640 1.00 94.62 91 ARG A O 1
ATOM 653 N N . ALA A 1 92 ? -9.223 8.841 3.030 1.00 95.50 92 ALA A N 1
ATOM 654 C CA . ALA A 1 92 ? -10.503 9.323 3.537 1.00 95.50 92 ALA A CA 1
ATOM 655 C C . ALA A 1 92 ? -11.075 8.464 4.680 1.00 95.50 92 ALA A C 1
ATOM 657 O O . ALA A 1 92 ? -11.998 8.915 5.357 1.00 95.50 92 ALA A O 1
ATOM 658 N N . GLU A 1 93 ? -10.554 7.253 4.903 1.00 96.44 93 GLU A N 1
ATOM 659 C CA . GLU A 1 93 ? -11.054 6.320 5.913 1.00 96.44 93 GLU A CA 1
ATOM 660 C C . GLU A 1 93 ? -10.694 6.791 7.339 1.00 96.44 93 GLU A C 1
ATOM 662 O O . GLU A 1 93 ? -9.517 6.784 7.711 1.00 96.44 93 GLU A O 1
ATOM 667 N N . PRO A 1 94 ? -11.678 7.157 8.187 1.00 96.75 94 PRO A N 1
ATOM 668 C CA . PRO A 1 94 ? -11.411 7.738 9.507 1.00 96.75 94 PRO A CA 1
ATOM 669 C C . PRO A 1 94 ? -10.627 6.828 10.459 1.00 96.75 94 PRO A C 1
ATOM 671 O O . PRO A 1 94 ? -9.949 7.315 11.365 1.00 96.75 94 PRO A O 1
ATOM 674 N N . THR A 1 95 ? -10.719 5.508 10.278 1.00 96.50 95 THR A N 1
ATOM 675 C CA . THR A 1 95 ? -9.983 4.537 11.102 1.00 96.50 95 THR A CA 1
ATOM 676 C C . THR A 1 95 ? -8.520 4.367 10.677 1.00 96.50 95 THR A C 1
ATOM 678 O O . THR A 1 95 ? -7.739 3.771 11.421 1.00 96.50 95 THR A O 1
ATOM 681 N N . CYS A 1 96 ? -8.105 4.939 9.539 1.00 95.56 96 CYS A N 1
ATOM 682 C CA . CYS A 1 96 ? -6.706 5.007 9.113 1.00 95.56 96 CYS A CA 1
ATOM 683 C C . CYS A 1 96 ? -5.948 6.128 9.828 1.00 95.56 96 CYS A C 1
ATOM 685 O O . CYS A 1 96 ? -5.528 7.120 9.236 1.00 95.56 96 CYS A O 1
ATOM 687 N N . THR A 1 97 ? -5.768 5.958 11.135 1.00 96.50 97 THR A N 1
ATOM 688 C CA . THR A 1 97 ? -5.109 6.945 11.994 1.00 96.50 97 THR A CA 1
ATOM 689 C C . THR A 1 97 ? -3.584 6.914 11.868 1.00 96.50 97 THR A C 1
ATOM 691 O O . THR A 1 97 ? -2.991 5.936 11.403 1.00 96.50 97 THR A O 1
ATOM 694 N N . GLN A 1 98 ? -2.927 7.962 12.379 1.00 95.50 98 GLN A N 1
ATOM 695 C CA . GLN A 1 98 ? -1.466 7.998 12.497 1.00 95.50 98 GLN A CA 1
ATOM 696 C C . GLN A 1 98 ? -0.928 6.819 13.321 1.00 95.50 98 GLN A C 1
ATOM 698 O O . GLN A 1 98 ? 0.096 6.255 12.969 1.00 95.50 98 GLN A O 1
ATOM 703 N N . GLN A 1 99 ? -1.650 6.375 14.356 1.00 96.44 99 GLN A N 1
ATOM 704 C CA . GLN A 1 99 ? -1.238 5.229 15.172 1.00 96.44 99 GLN A CA 1
ATOM 705 C C . GLN A 1 99 ? -1.177 3.926 14.359 1.00 96.44 99 GLN A C 1
ATOM 707 O O . GLN A 1 99 ? -0.249 3.136 14.528 1.00 96.44 99 GLN A O 1
ATOM 712 N N . VAL A 1 100 ? -2.138 3.709 13.452 1.00 95.75 100 VAL A N 1
ATOM 713 C CA . VAL A 1 100 ? -2.110 2.565 12.524 1.00 95.75 100 VAL A CA 1
ATOM 714 C C . VAL A 1 100 ? -0.929 2.701 11.559 1.00 95.75 100 VAL A C 1
ATOM 716 O O . VAL A 1 100 ? -0.218 1.727 11.319 1.00 95.75 100 VAL A O 1
ATOM 719 N N . ALA A 1 101 ? -0.671 3.905 11.038 1.00 93.81 101 ALA A N 1
ATOM 720 C CA . ALA A 1 101 ? 0.460 4.160 10.143 1.00 93.81 101 ALA A CA 1
ATOM 721 C C . ALA A 1 101 ? 1.826 3.926 10.821 1.00 93.81 101 ALA A C 1
ATOM 723 O O . ALA A 1 101 ? 2.701 3.282 10.234 1.00 93.81 101 ALA A O 1
ATOM 724 N N . ASP A 1 102 ? 1.989 4.388 12.060 1.00 96.12 102 ASP A N 1
ATOM 725 C CA . ASP A 1 102 ? 3.201 4.198 12.858 1.00 96.12 102 ASP A CA 1
ATOM 726 C C . ASP A 1 102 ? 3.426 2.712 13.162 1.00 96.12 102 ASP A C 1
ATOM 728 O O . ASP A 1 102 ? 4.539 2.213 12.995 1.00 96.12 102 ASP A O 1
ATOM 732 N N . CYS A 1 103 ? 2.361 1.981 13.521 1.00 96.44 103 CYS A N 1
ATOM 733 C CA . CYS A 1 103 ? 2.424 0.532 13.724 1.00 96.44 103 CYS A CA 1
ATOM 734 C C . CYS A 1 103 ? 2.935 -0.189 12.471 1.00 96.44 103 CYS A C 1
ATOM 736 O O . CYS A 1 103 ? 3.888 -0.961 12.552 1.00 96.44 103 CYS A O 1
ATOM 738 N N . ARG A 1 104 ? 2.362 0.110 11.295 1.00 93.88 104 ARG A N 1
ATOM 739 C CA . ARG A 1 104 ? 2.795 -0.512 10.031 1.00 93.88 104 ARG A CA 1
ATOM 740 C C . ARG A 1 104 ? 4.257 -0.231 9.717 1.00 93.88 104 ARG A C 1
ATOM 742 O O . ARG A 1 104 ? 4.953 -1.120 9.247 1.00 93.88 104 ARG A O 1
ATOM 749 N N . THR A 1 105 ? 4.709 0.997 9.967 1.00 92.88 105 THR A N 1
ATOM 750 C CA . THR A 1 105 ? 6.092 1.422 9.696 1.00 92.88 105 THR A CA 1
ATOM 751 C C . THR A 1 105 ? 7.095 0.709 10.610 1.00 92.88 105 THR A C 1
ATOM 753 O O . THR A 1 105 ? 8.258 0.561 10.244 1.00 92.88 105 THR A O 1
ATOM 756 N N . ALA A 1 106 ? 6.656 0.247 11.784 1.00 94.94 106 ALA A N 1
ATOM 757 C CA . ALA A 1 106 ? 7.474 -0.541 12.701 1.00 94.94 106 ALA A CA 1
ATOM 758 C C . ALA A 1 106 ? 7.573 -2.030 12.316 1.00 94.94 106 ALA A C 1
ATOM 760 O O . ALA A 1 106 ? 8.477 -2.717 12.797 1.00 94.94 106 ALA A O 1
ATOM 761 N N . CYS A 1 107 ? 6.673 -2.538 11.469 1.00 93.12 107 CYS A N 1
ATOM 762 C CA . CYS A 1 107 ? 6.744 -3.907 10.970 1.00 93.12 107 CYS A CA 1
ATOM 763 C C . CYS A 1 107 ? 7.868 -4.061 9.939 1.00 93.12 107 CYS A C 1
ATOM 765 O O . CYS A 1 107 ? 8.120 -3.168 9.129 1.00 93.12 107 CYS A O 1
ATOM 767 N N . ALA A 1 108 ? 8.518 -5.227 9.928 1.00 89.75 108 ALA A N 1
ATOM 768 C CA . ALA A 1 108 ? 9.391 -5.581 8.816 1.00 89.75 108 ALA A CA 1
ATOM 769 C C . ALA A 1 108 ? 8.566 -5.700 7.525 1.00 89.75 108 ALA A C 1
ATOM 771 O O . ALA A 1 108 ? 7.413 -6.128 7.550 1.00 89.75 108 ALA A O 1
ATOM 772 N N . GLU A 1 109 ? 9.167 -5.344 6.389 1.00 81.06 109 GLU A N 1
ATOM 773 C CA . GLU A 1 109 ? 8.477 -5.258 5.093 1.00 81.06 109 GLU A CA 1
ATOM 774 C C . GLU A 1 109 ? 7.795 -6.572 4.667 1.00 81.06 109 GLU A C 1
ATOM 776 O O . GLU A 1 109 ? 6.771 -6.548 3.989 1.00 81.06 109 GLU A O 1
ATOM 781 N N . ASN A 1 110 ? 8.332 -7.712 5.103 1.00 84.94 110 ASN A N 1
ATOM 782 C CA . ASN A 1 110 ? 7.818 -9.055 4.840 1.00 84.94 110 ASN A CA 1
ATOM 783 C C . ASN A 1 110 ? 7.113 -9.704 6.049 1.00 84.94 110 ASN A C 1
ATOM 785 O O . ASN A 1 110 ? 6.731 -10.873 5.974 1.00 84.94 110 ASN A O 1
ATOM 789 N N . ASP A 1 111 ? 6.935 -8.985 7.160 1.00 91.88 111 ASP A N 1
ATOM 790 C CA . ASP A 1 111 ? 6.193 -9.485 8.319 1.00 91.88 111 ASP A CA 1
ATOM 791 C C . ASP A 1 111 ? 4.695 -9.199 8.158 1.00 91.88 111 ASP A C 1
ATOM 793 O O . ASP A 1 111 ? 4.116 -8.273 8.737 1.00 91.88 111 ASP A O 1
ATOM 797 N N . CYS A 1 112 ? 4.053 -10.027 7.333 1.00 90.38 112 CYS A N 1
ATOM 798 C CA . CYS A 1 112 ? 2.635 -9.887 7.019 1.00 90.38 112 CYS A CA 1
ATOM 799 C C . CYS A 1 112 ? 1.722 -10.127 8.233 1.00 90.38 112 CYS A C 1
ATOM 801 O O . CYS A 1 112 ? 0.604 -9.618 8.260 1.00 90.38 112 CYS A O 1
ATOM 803 N N . ALA A 1 113 ? 2.187 -10.865 9.250 1.00 91.06 113 ALA A N 1
ATOM 804 C CA . ALA A 1 113 ? 1.437 -11.068 10.488 1.00 91.06 113 ALA A CA 1
ATOM 805 C C . ALA A 1 113 ? 1.467 -9.814 11.377 1.00 91.06 113 ALA A C 1
ATOM 807 O O . ALA A 1 113 ? 0.432 -9.434 11.925 1.00 91.06 113 ALA A O 1
ATOM 808 N N . CYS A 1 114 ? 2.621 -9.143 11.476 1.00 93.81 114 CYS A N 1
ATOM 809 C CA . CYS A 1 114 ? 2.728 -7.842 12.137 1.00 93.81 114 CYS A CA 1
ATOM 810 C C . CYS A 1 114 ? 1.818 -6.808 11.466 1.00 93.81 114 CYS A C 1
ATOM 812 O O . CYS A 1 114 ? 1.036 -6.143 12.150 1.00 93.81 114 CYS A O 1
ATOM 814 N N . LEU A 1 115 ? 1.864 -6.723 10.129 1.00 90.94 115 LEU A N 1
ATOM 815 C CA . LEU A 1 115 ? 1.021 -5.794 9.375 1.00 90.94 115 LEU A CA 1
ATOM 816 C C . LEU A 1 115 ? -0.466 -6.049 9.614 1.00 90.94 115 LEU A C 1
ATOM 818 O O . LEU A 1 115 ? -1.191 -5.096 9.881 1.00 90.94 115 LEU A O 1
ATOM 822 N N . ASP A 1 116 ? -0.915 -7.306 9.571 1.00 90.44 116 ASP A N 1
ATOM 823 C CA . ASP A 1 116 ? -2.310 -7.654 9.859 1.00 90.44 116 ASP A CA 1
ATOM 824 C C . ASP A 1 116 ? -2.717 -7.262 11.292 1.00 90.44 116 ASP A C 1
ATOM 826 O O . ASP A 1 116 ? -3.779 -6.674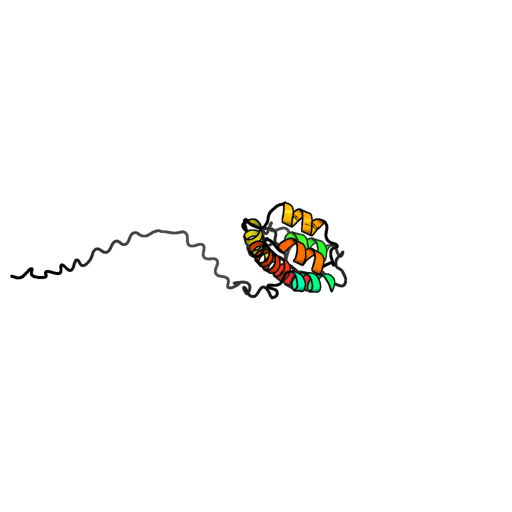 11.511 1.00 90.44 116 ASP A O 1
ATOM 830 N N . GLY A 1 117 ? -1.825 -7.490 12.262 1.00 93.38 117 GLY A N 1
ATOM 831 C CA . GLY A 1 117 ? -2.025 -7.119 13.663 1.00 93.38 117 GLY A CA 1
ATOM 832 C C . GLY A 1 117 ? -2.215 -5.615 13.890 1.00 93.38 117 GLY A C 1
ATOM 833 O O . GLY A 1 117 ? -3.015 -5.227 14.745 1.00 93.38 117 GLY A O 1
ATOM 834 N N . CYS A 1 118 ? -1.566 -4.757 13.094 1.00 95.56 118 CYS A N 1
ATOM 835 C CA . CYS A 1 118 ? -1.738 -3.300 13.176 1.00 95.56 118 CYS A CA 1
ATOM 836 C C . CYS A 1 118 ? -3.170 -2.827 12.889 1.00 95.56 118 CYS A C 1
ATOM 838 O O . CYS A 1 118 ? -3.536 -1.712 13.265 1.00 95.56 118 CYS A O 1
ATOM 840 N N . TYR A 1 119 ? -3.985 -3.667 12.252 1.00 94.12 119 TYR A N 1
ATOM 841 C CA . TYR A 1 119 ? -5.363 -3.353 11.898 1.00 94.12 119 TYR A CA 1
ATOM 842 C C . TYR A 1 119 ? -6.415 -3.988 12.806 1.00 94.12 119 TYR A C 1
ATOM 844 O O . TYR A 1 119 ? -7.601 -3.779 12.566 1.00 94.12 119 TYR A O 1
ATOM 852 N N . ALA A 1 120 ? -6.025 -4.708 13.862 1.00 92.38 120 ALA A N 1
ATOM 853 C CA . ALA A 1 120 ? -6.956 -5.473 14.699 1.00 92.38 120 ALA A CA 1
ATOM 854 C C . ALA A 1 120 ? -8.113 -4.643 15.304 1.00 92.38 120 ALA A C 1
ATOM 856 O O . ALA A 1 120 ? -9.167 -5.186 15.623 1.00 92.38 120 ALA A O 1
ATOM 857 N N . ALA A 1 121 ? -7.929 -3.327 15.466 1.00 92.62 121 ALA A N 1
ATOM 858 C CA . ALA A 1 121 ? -8.955 -2.392 15.942 1.00 92.62 121 ALA A CA 1
ATOM 859 C C . ALA A 1 121 ? -9.468 -1.421 14.852 1.00 92.62 121 ALA A C 1
ATOM 861 O O . ALA A 1 121 ? -10.183 -0.469 15.160 1.00 92.62 121 ALA A O 1
ATOM 862 N N . ALA A 1 122 ? -9.092 -1.634 13.589 1.00 95.31 122 ALA A N 1
ATOM 863 C CA . ALA A 1 122 ? -9.304 -0.719 12.468 1.00 95.31 122 ALA A CA 1
ATOM 864 C C . ALA A 1 122 ? -9.706 -1.477 11.185 1.00 95.31 122 ALA A C 1
ATOM 866 O O . ALA A 1 122 ? -9.108 -1.290 10.128 1.00 95.31 122 ALA A O 1
ATOM 867 N N . GLU A 1 123 ? -10.737 -2.325 11.267 1.00 93.19 123 GLU A N 1
ATOM 868 C CA . GLU A 1 123 ? -11.199 -3.185 10.159 1.00 93.19 123 GLU A CA 1
ATOM 869 C C . GLU A 1 123 ? -11.551 -2.418 8.870 1.00 93.19 123 GLU A C 1
ATOM 871 O O . GLU A 1 123 ? -11.247 -2.871 7.767 1.00 93.19 123 GLU A O 1
ATOM 876 N N . ALA A 1 124 ? -12.147 -1.226 8.973 1.00 92.81 124 ALA A N 1
ATOM 877 C CA . ALA A 1 124 ? -12.438 -0.412 7.790 1.00 92.81 124 ALA A CA 1
ATOM 878 C C . ALA A 1 124 ? -11.142 0.071 7.111 1.00 92.81 124 ALA A C 1
ATOM 880 O O . ALA A 1 124 ? -10.985 -0.073 5.896 1.00 92.81 124 ALA A O 1
ATOM 881 N N . CYS A 1 125 ? -10.161 0.522 7.899 1.00 95.31 125 CYS A N 1
ATOM 882 C CA . CYS A 1 125 ? -8.829 0.835 7.394 1.00 95.31 125 CYS A CA 1
ATOM 883 C C . CYS A 1 125 ? -8.103 -0.391 6.831 1.00 95.31 125 CYS A C 1
ATOM 885 O O . CYS A 1 125 ? -7.406 -0.270 5.820 1.00 95.31 125 CYS A O 1
ATOM 887 N N . LYS A 1 126 ? -8.281 -1.571 7.441 1.00 93.62 126 LYS A N 1
ATOM 888 C CA . LYS A 1 126 ? -7.753 -2.843 6.931 1.00 93.62 126 LYS A CA 1
ATOM 889 C C . LYS A 1 126 ? -8.238 -3.076 5.511 1.00 93.62 126 LYS A C 1
ATOM 891 O O . LYS A 1 126 ? -7.430 -3.265 4.611 1.00 93.62 126 LYS A O 1
ATOM 896 N N . LYS A 1 127 ? -9.552 -2.984 5.302 1.00 91.50 127 LYS A N 1
ATOM 897 C CA . LYS A 1 127 ? -10.178 -3.181 3.994 1.00 91.50 127 LYS A CA 1
ATOM 898 C C . LYS A 1 127 ? -9.716 -2.144 2.970 1.00 91.50 127 LYS A C 1
ATOM 900 O O . LYS A 1 127 ? -9.373 -2.507 1.850 1.00 91.50 127 LYS A O 1
ATOM 905 N N . ALA A 1 128 ? -9.671 -0.867 3.349 1.00 92.69 128 ALA A N 1
ATOM 906 C CA . ALA A 1 128 ? -9.211 0.189 2.450 1.00 92.69 128 ALA A CA 1
ATOM 907 C C . ALA A 1 128 ? -7.724 0.028 2.085 1.00 92.69 128 ALA A C 1
ATOM 909 O O . ALA A 1 128 ? -7.342 0.226 0.934 1.00 92.69 128 ALA A O 1
ATOM 910 N N . THR A 1 129 ? -6.895 -0.394 3.044 1.00 93.56 129 THR A N 1
ATOM 911 C CA . THR A 1 129 ? -5.484 -0.701 2.782 1.00 93.56 129 THR A CA 1
ATOM 912 C C . THR A 1 129 ? -5.338 -1.941 1.912 1.00 93.56 129 THR A C 1
ATOM 914 O O . THR A 1 129 ? -4.532 -1.918 0.994 1.00 93.56 129 THR A O 1
ATOM 917 N N . ALA A 1 130 ? -6.114 -2.999 2.147 1.00 91.62 130 ALA A N 1
ATOM 918 C CA . ALA A 1 130 ? -6.084 -4.192 1.307 1.00 91.62 130 ALA A CA 1
ATOM 919 C C . ALA A 1 130 ? -6.375 -3.847 -0.158 1.00 91.62 130 ALA A C 1
ATOM 921 O O . ALA A 1 130 ? -5.613 -4.234 -1.036 1.00 91.62 130 ALA A O 1
ATOM 922 N N . ALA A 1 131 ? -7.403 -3.031 -0.407 1.00 91.19 131 ALA A N 1
ATOM 923 C CA . ALA A 1 131 ? -7.731 -2.571 -1.752 1.00 91.19 131 ALA A CA 1
ATOM 924 C C . ALA A 1 131 ? -6.592 -1.757 -2.401 1.00 91.19 131 ALA A C 1
ATOM 926 O O . ALA A 1 131 ? -6.303 -1.952 -3.583 1.00 91.19 131 ALA A O 1
ATOM 927 N N . GLU A 1 132 ? -5.935 -0.863 -1.649 1.00 93.81 132 GLU A N 1
ATOM 928 C CA . GLU A 1 132 ? -4.757 -0.123 -2.131 1.00 93.81 132 GLU A CA 1
ATOM 929 C C . GLU A 1 132 ? -3.587 -1.073 -2.424 1.00 93.81 132 GLU A C 1
ATOM 931 O O . GLU A 1 132 ? -3.088 -1.108 -3.548 1.00 93.81 132 GLU A O 1
ATOM 936 N N . ASP A 1 133 ? -3.164 -1.857 -1.431 1.00 92.69 133 ASP A N 1
ATOM 937 C CA . ASP A 1 133 ? -1.999 -2.737 -1.514 1.00 92.69 133 ASP A CA 1
ATOM 938 C C . ASP A 1 133 ? -2.198 -3.829 -2.582 1.00 92.69 133 ASP A C 1
ATOM 940 O O . ASP A 1 133 ? -1.244 -4.170 -3.278 1.00 92.69 133 ASP A O 1
ATOM 944 N N . GLY A 1 134 ? -3.420 -4.340 -2.764 1.00 92.00 134 GLY A N 1
ATOM 945 C CA . GLY A 1 134 ? -3.776 -5.299 -3.811 1.00 92.00 134 GLY A CA 1
ATOM 946 C C . GLY A 1 134 ? -3.681 -4.708 -5.217 1.00 92.00 134 GLY A C 1
ATOM 947 O O . GLY A 1 134 ? -3.066 -5.307 -6.103 1.00 92.00 134 GLY A O 1
ATOM 948 N N . CYS A 1 135 ? -4.195 -3.488 -5.410 1.00 93.81 135 CYS A N 1
ATOM 949 C CA . CYS A 1 135 ? -4.020 -2.760 -6.667 1.00 93.81 135 CYS A CA 1
ATOM 950 C C . CYS A 1 135 ? -2.532 -2.523 -6.970 1.00 93.81 135 CYS A C 1
ATOM 952 O O . CYS A 1 135 ? -2.064 -2.836 -8.067 1.00 93.81 135 CYS A O 1
ATOM 954 N N . VAL A 1 136 ? -1.766 -2.041 -5.983 1.00 93.94 136 VAL A N 1
ATOM 955 C CA . VAL A 1 136 ? -0.321 -1.803 -6.124 1.00 93.94 136 VAL A CA 1
ATOM 956 C C . VAL A 1 136 ? 0.417 -3.102 -6.442 1.00 93.94 136 VAL A C 1
ATOM 958 O O . VAL A 1 136 ? 1.257 -3.113 -7.339 1.00 93.94 136 VAL A O 1
ATOM 961 N N . ALA A 1 137 ? 0.095 -4.204 -5.758 1.00 92.88 137 ALA A N 1
ATOM 962 C CA . ALA A 1 137 ? 0.720 -5.499 -6.002 1.00 92.88 137 ALA A CA 1
ATOM 963 C C . ALA A 1 137 ? 0.536 -5.943 -7.462 1.00 92.88 137 ALA A C 1
ATOM 965 O O . ALA A 1 137 ? 1.509 -6.296 -8.126 1.00 92.88 137 ALA A O 1
ATOM 966 N N . LYS A 1 138 ? -0.694 -5.835 -7.978 1.00 91.75 138 LYS A N 1
ATOM 967 C CA . LYS A 1 138 ? -1.053 -6.195 -9.356 1.00 91.75 138 LYS A CA 1
ATOM 968 C C . LYS A 1 138 ? -0.366 -5.308 -10.399 1.00 91.75 138 LYS A C 1
ATOM 970 O O . LYS A 1 138 ? 0.188 -5.817 -11.367 1.00 91.75 138 LYS A O 1
ATOM 975 N N . ILE A 1 139 ? -0.393 -3.985 -10.220 1.00 94.06 139 ILE A N 1
ATOM 976 C CA . ILE A 1 139 ? 0.198 -3.042 -11.187 1.00 94.06 139 ILE A CA 1
ATOM 977 C C . ILE A 1 139 ? 1.728 -3.128 -11.189 1.00 94.06 139 ILE A C 1
ATOM 979 O O . ILE A 1 139 ? 2.351 -3.026 -12.250 1.00 94.06 139 ILE A O 1
ATOM 983 N N . CYS A 1 140 ? 2.334 -3.328 -10.016 1.00 95.12 140 CYS A N 1
ATOM 984 C CA . CYS A 1 140 ? 3.783 -3.304 -9.866 1.00 95.12 140 CYS A CA 1
ATOM 985 C C . CYS A 1 140 ? 4.475 -4.648 -10.102 1.00 95.12 140 CYS A C 1
ATOM 987 O O . CYS A 1 140 ? 5.694 -4.656 -10.255 1.00 95.12 140 CYS A O 1
ATOM 989 N N . GLU A 1 141 ? 3.739 -5.759 -10.203 1.00 93.56 141 GLU A N 1
ATOM 990 C CA . GLU A 1 141 ? 4.305 -7.097 -10.433 1.00 93.56 141 GLU A CA 1
ATOM 991 C C . GLU A 1 141 ? 5.286 -7.128 -11.617 1.00 93.56 141 GLU A C 1
ATOM 993 O O . GLU A 1 141 ? 6.405 -7.614 -11.486 1.00 93.56 141 GLU A O 1
ATOM 998 N N . GLN A 1 142 ? 4.918 -6.517 -12.744 1.00 93.50 142 GLN A N 1
ATOM 999 C CA . GLN A 1 142 ? 5.751 -6.443 -13.953 1.00 93.50 142 GLN A CA 1
ATOM 1000 C C . GLN A 1 142 ? 7.035 -5.599 -13.811 1.00 93.50 142 GLN A C 1
ATOM 1002 O O . GLN A 1 142 ? 7.884 -5.627 -14.700 1.00 93.50 142 GLN A O 1
ATOM 1007 N N . TYR A 1 143 ? 7.161 -4.792 -12.754 1.00 94.25 143 TYR A N 1
ATOM 1008 C CA . TYR A 1 143 ? 8.333 -3.940 -12.504 1.00 94.25 143 TYR A CA 1
ATOM 1009 C C . TYR A 1 143 ? 9.198 -4.439 -11.348 1.00 94.25 143 TYR A C 1
ATOM 1011 O O . TYR A 1 143 ? 10.304 -3.931 -11.165 1.00 94.25 143 TYR A O 1
ATOM 1019 N N . CYS A 1 144 ? 8.669 -5.371 -10.557 1.00 93.94 144 CYS A N 1
ATOM 1020 C CA . CYS A 1 144 ? 9.279 -5.890 -9.341 1.00 93.94 144 CYS A CA 1
ATOM 1021 C C . CYS A 1 144 ? 9.749 -7.348 -9.481 1.00 93.94 144 CYS A C 1
ATOM 1023 O O . CYS A 1 144 ? 10.332 -7.882 -8.536 1.00 93.94 144 CYS A O 1
ATOM 1025 N N . ASN A 1 145 ? 9.525 -7.972 -10.643 1.00 91.88 145 ASN A N 1
ATOM 1026 C CA . ASN A 1 145 ? 9.979 -9.315 -11.008 1.00 91.88 145 ASN A CA 1
ATOM 1027 C C . ASN A 1 145 ? 10.961 -9.287 -12.181 1.00 91.88 145 ASN A C 1
ATOM 1029 O O . ASN A 1 145 ? 11.904 -10.112 -12.155 1.00 91.88 145 ASN A O 1
#